Protein AF-A0A926UYH3-F1 (afdb_monomer_lite)

Sequence (102 aa):
MSSKLSLQLQNLIQQPDAVLHTFAGMIADGSVAIDCSGVKADDISEEKLQILFGQIRGKWDFTQLGECLDSATMSEPLAEKLVNWFQPQPVVEVSNFIRSCG

Radius of gyration: 16.83 Å; chains: 1; bounding box: 35×40×51 Å

Foldseek 3Di:
DLPQAEDEPVVLLVDDLVVLLVQLVCLLVLSHAYQDAPDDLVSDDVVSCCSNCVVCQVPDDPVSVCSRYVPVRHDPRNVVSNCVSSPDDPPPPCPDDPDDDD

pLDDT: mean 78.56, std 12.55, range [42.09, 88.44]

Structure (mmCIF, N/CA/C/O backbone):
data_AF-A0A926UYH3-F1
#
_entry.id   AF-A0A926UYH3-F1
#
loop_
_atom_site.group_PDB
_atom_site.id
_atom_site.type_symbol
_atom_site.label_atom_id
_atom_site.label_alt_id
_atom_site.label_comp_id
_atom_site.label_asym_id
_atom_site.label_entity_id
_atom_site.label_seq_id
_atom_site.pdbx_PDB_ins_code
_atom_site.Cartn_x
_atom_site.Cartn_y
_atom_site.Cartn_z
_atom_site.occupancy
_atom_site.B_iso_or_equiv
_atom_site.auth_seq_id
_atom_site.auth_comp_id
_atom_site.auth_asym_id
_atom_site.auth_atom_id
_atom_site.pdbx_PDB_model_num
ATOM 1 N N . MET A 1 1 ? 19.081 -14.505 7.916 1.00 42.09 1 MET A N 1
ATOM 2 C CA . MET A 1 1 ? 17.660 -14.185 8.154 1.00 42.09 1 MET A CA 1
ATOM 3 C C . MET A 1 1 ? 17.613 -12.713 8.522 1.00 42.09 1 MET A C 1
ATOM 5 O O . MET A 1 1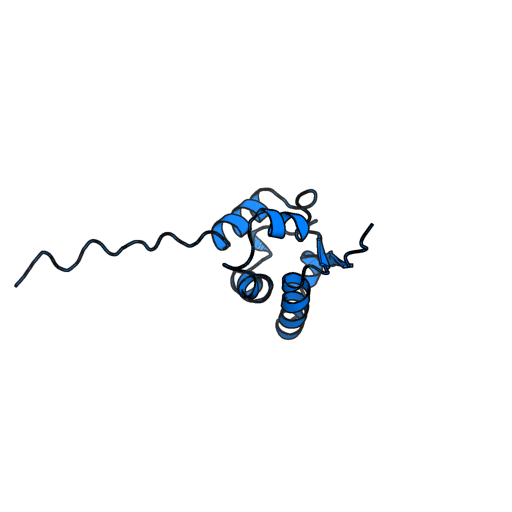 ? 17.955 -12.379 9.646 1.00 42.09 1 MET A O 1
ATOM 9 N N . SER A 1 2 ? 17.364 -11.830 7.552 1.00 44.22 2 SER A N 1
ATOM 10 C CA . SER A 1 2 ? 17.213 -10.399 7.837 1.00 44.22 2 SER A CA 1
ATOM 11 C C . SER A 1 2 ? 15.887 -10.215 8.560 1.00 44.22 2 SER A C 1
ATOM 13 O O . SER A 1 2 ? 14.838 -10.469 7.974 1.00 44.22 2 SER A O 1
ATOM 15 N N . SER A 1 3 ? 15.933 -9.853 9.839 1.00 58.31 3 SER A N 1
ATOM 16 C CA . SER A 1 3 ? 14.745 -9.581 10.648 1.00 58.31 3 SER A CA 1
ATOM 17 C C . SER A 1 3 ? 14.097 -8.281 10.167 1.00 58.31 3 SER A C 1
ATOM 19 O O . SER A 1 3 ? 14.342 -7.220 10.735 1.00 58.31 3 SER A O 1
ATOM 21 N N . LYS A 1 4 ? 13.322 -8.347 9.077 1.00 70.50 4 LYS A N 1
ATOM 22 C CA . LYS A 1 4 ? 12.442 -7.246 8.671 1.00 70.50 4 LYS A CA 1
ATOM 23 C C . LYS A 1 4 ? 11.423 -7.024 9.785 1.00 70.50 4 LYS A C 1
ATOM 25 O O . LYS A 1 4 ? 10.930 -7.981 10.383 1.00 70.50 4 LYS A O 1
ATOM 30 N N . LEU A 1 5 ? 11.130 -5.766 10.080 1.00 80.75 5 LEU A N 1
ATOM 31 C CA . LEU A 1 5 ? 10.174 -5.428 11.126 1.00 80.75 5 LEU A CA 1
ATOM 32 C C . LEU A 1 5 ? 8.762 -5.701 10.594 1.00 80.75 5 LEU A C 1
ATOM 34 O O . LEU A 1 5 ? 8.346 -5.085 9.615 1.00 80.75 5 LEU A O 1
ATOM 38 N N . SER A 1 6 ? 8.059 -6.660 11.196 1.00 81.75 6 SER A N 1
ATOM 39 C CA . SER A 1 6 ? 6.700 -7.026 10.791 1.00 81.75 6 SER A CA 1
ATOM 40 C C . SER A 1 6 ? 5.689 -6.016 11.332 1.00 81.75 6 SER A C 1
ATOM 42 O O . SER A 1 6 ? 5.539 -5.861 12.544 1.00 81.75 6 SER A O 1
ATOM 44 N N . LEU A 1 7 ? 4.992 -5.330 10.433 1.00 86.56 7 LEU A N 1
ATOM 45 C CA . LEU A 1 7 ? 3.953 -4.351 10.726 1.00 86.56 7 LEU A CA 1
ATOM 46 C C . LEU A 1 7 ? 2.605 -4.887 10.265 1.00 86.56 7 LEU A C 1
ATOM 48 O O . LEU A 1 7 ? 2.457 -5.303 9.125 1.00 86.56 7 LEU A O 1
ATOM 52 N N . GLN A 1 8 ? 1.597 -4.831 11.128 1.00 88.44 8 GLN A N 1
ATOM 53 C CA . GLN A 1 8 ? 0.244 -5.220 10.742 1.00 88.44 8 GLN A CA 1
ATOM 54 C C . GLN A 1 8 ? -0.441 -4.085 9.986 1.00 88.44 8 GLN A C 1
ATOM 56 O O . GLN A 1 8 ? -0.636 -2.997 10.539 1.00 88.44 8 GLN A O 1
ATOM 61 N N . LEU A 1 9 ? -0.875 -4.359 8.754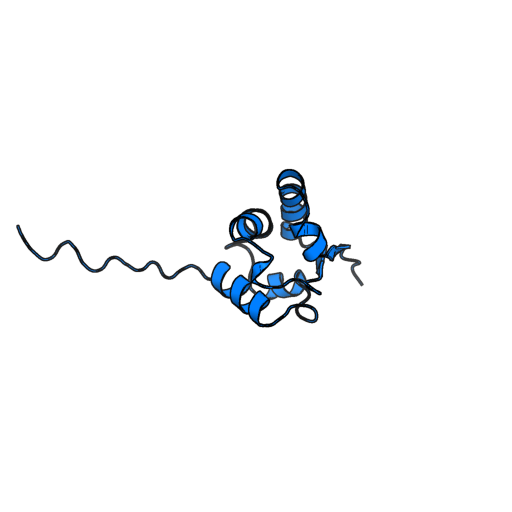 1.00 86.06 9 LEU A N 1
ATOM 62 C CA . LEU A 1 9 ? -1.623 -3.412 7.932 1.00 86.06 9 LEU A CA 1
ATOM 63 C C . LEU A 1 9 ? -2.901 -2.960 8.645 1.00 86.06 9 LEU A C 1
ATOM 65 O O . LEU A 1 9 ? -3.227 -1.778 8.596 1.00 86.06 9 LEU A O 1
ATOM 69 N N . GLN A 1 10 ? -3.556 -3.860 9.390 1.00 87.31 10 GLN A N 1
ATOM 70 C CA . GLN A 1 10 ? -4.729 -3.545 10.211 1.00 87.31 10 GLN A CA 1
ATOM 71 C C . GLN A 1 10 ? -4.440 -2.451 11.248 1.00 87.31 10 GLN A C 1
ATOM 73 O O . GLN A 1 10 ? -5.258 -1.557 11.443 1.00 87.31 10 GLN A O 1
ATOM 78 N N . ASN A 1 11 ? -3.265 -2.474 11.880 1.00 86.69 11 ASN A N 1
ATOM 79 C CA . ASN A 1 11 ? -2.882 -1.427 12.824 1.00 86.69 11 ASN A CA 1
ATOM 80 C C . ASN A 1 11 ? -2.518 -0.136 12.098 1.00 86.69 11 ASN A C 1
ATOM 82 O O . ASN A 1 11 ? -2.912 0.933 12.556 1.00 86.69 11 ASN A O 1
ATOM 86 N N . LEU A 1 12 ? -1.816 -0.229 10.961 1.00 85.56 12 LEU A N 1
ATOM 87 C CA . LEU A 1 12 ? -1.443 0.933 10.152 1.00 85.56 12 LEU A CA 1
ATOM 88 C C . LEU A 1 12 ? -2.680 1.716 9.718 1.00 85.56 12 LEU A C 1
ATOM 90 O O . LEU A 1 12 ? -2.745 2.916 9.954 1.00 85.56 12 LEU A O 1
ATOM 94 N N . ILE A 1 13 ? -3.703 1.052 9.176 1.00 85.06 13 ILE A N 1
ATOM 95 C CA . ILE A 1 13 ? -4.928 1.739 8.746 1.00 85.06 13 ILE A CA 1
ATOM 96 C C . ILE A 1 13 ? -5.705 2.383 9.905 1.00 85.06 13 ILE A C 1
ATOM 98 O O . ILE A 1 13 ? -6.549 3.232 9.645 1.00 85.06 13 ILE A O 1
ATOM 102 N N . GLN A 1 14 ? -5.458 2.015 11.163 1.00 86.75 14 GLN A N 1
ATOM 103 C CA . GLN A 1 14 ? -6.067 2.669 12.330 1.00 86.75 14 GLN A CA 1
ATOM 104 C C . GLN A 1 14 ? -5.250 3.878 12.822 1.00 86.75 14 GLN A C 1
ATOM 106 O O . GLN A 1 14 ? -5.743 4.656 13.637 1.00 86.75 14 GLN A O 1
ATOM 111 N N . GLN A 1 15 ? -4.011 4.049 12.347 1.00 86.88 15 GLN A N 1
ATOM 112 C CA . GLN A 1 15 ? -3.157 5.176 12.716 1.00 86.88 15 GLN A CA 1
ATOM 113 C C . GLN A 1 15 ? -3.544 6.465 11.970 1.00 86.88 15 GLN A C 1
ATOM 115 O O . GLN A 1 15 ? -4.073 6.407 10.858 1.00 86.88 15 GLN A O 1
ATOM 120 N N . PRO A 1 16 ? -3.241 7.639 12.553 1.00 86.44 16 PRO A N 1
ATOM 121 C CA . PRO A 1 16 ? -3.405 8.922 11.877 1.00 86.44 16 PRO A CA 1
ATOM 122 C C . PRO A 1 16 ? -2.400 9.103 10.728 1.00 86.44 16 PRO A C 1
ATOM 124 O O . PRO A 1 16 ? -1.292 8.562 10.753 1.00 86.44 16 PRO A O 1
ATOM 127 N N . ASP A 1 17 ? -2.748 9.954 9.762 1.00 85.56 17 ASP A N 1
ATOM 128 C CA . ASP A 1 17 ? -1.978 10.157 8.524 1.00 85.56 17 ASP A CA 1
ATOM 129 C C . ASP A 1 17 ? -0.521 10.572 8.763 1.00 85.56 17 ASP A C 1
ATOM 131 O O . ASP A 1 17 ? 0.393 10.086 8.097 1.00 85.56 17 ASP A O 1
ATOM 135 N N . ALA A 1 18 ? -0.268 11.405 9.778 1.00 84.56 18 ALA A N 1
ATOM 136 C CA . ALA A 1 18 ? 1.086 11.818 10.159 1.00 84.56 18 ALA A CA 1
ATOM 137 C C . ALA A 1 18 ? 2.004 10.623 10.489 1.00 84.56 18 ALA A C 1
ATOM 139 O O . ALA A 1 18 ? 3.196 10.628 10.177 1.00 84.56 18 ALA A O 1
ATOM 140 N N . VAL A 1 19 ? 1.438 9.580 11.097 1.00 86.81 19 VAL A N 1
ATOM 141 C CA . VAL A 1 19 ? 2.151 8.349 11.447 1.00 86.81 19 VAL A CA 1
ATOM 142 C C . VAL A 1 19 ? 2.299 7.451 10.215 1.00 86.81 19 VAL A C 1
ATOM 144 O O . VAL A 1 19 ? 3.381 6.909 9.982 1.00 86.81 19 VAL A O 1
ATOM 147 N N . LEU A 1 20 ? 1.264 7.366 9.370 1.00 86.88 20 LEU A N 1
ATOM 148 C CA . LEU A 1 20 ? 1.316 6.645 8.093 1.00 86.88 20 LEU A CA 1
ATOM 149 C C . LEU A 1 20 ? 2.452 7.140 7.187 1.00 86.88 20 LEU A C 1
ATOM 151 O O . LEU A 1 20 ? 3.138 6.318 6.585 1.00 86.88 20 LEU A O 1
ATOM 155 N N . HIS A 1 21 ? 2.717 8.449 7.140 1.00 85.75 21 HIS A N 1
ATOM 156 C CA . HIS A 1 21 ? 3.838 9.011 6.373 1.00 85.75 21 HIS A CA 1
ATOM 157 C C . HIS A 1 21 ? 5.213 8.516 6.845 1.00 85.75 21 HIS A C 1
ATOM 159 O O . HIS A 1 21 ? 6.113 8.319 6.027 1.00 85.75 21 HIS A O 1
ATOM 165 N N . THR A 1 22 ? 5.377 8.292 8.151 1.00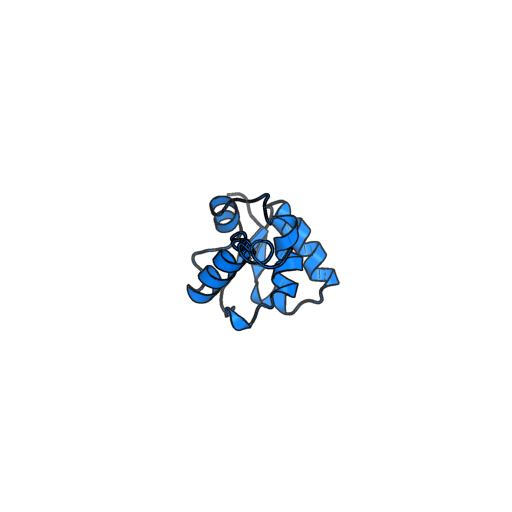 85.69 22 THR A N 1
ATOM 166 C CA . THR A 1 22 ? 6.627 7.751 8.707 1.00 85.69 22 THR A CA 1
ATOM 167 C C . THR A 1 22 ? 6.798 6.291 8.297 1.00 85.69 22 THR A C 1
ATOM 169 O O . THR A 1 22 ? 7.865 5.895 7.826 1.00 85.69 22 THR A O 1
ATOM 172 N N . PHE A 1 23 ? 5.723 5.504 8.396 1.00 86.19 23 PHE A N 1
ATOM 173 C CA . PHE A 1 23 ? 5.725 4.114 7.947 1.00 86.19 23 PHE A CA 1
ATOM 174 C C . PHE A 1 23 ? 5.922 3.988 6.436 1.00 86.19 23 PHE A C 1
ATOM 176 O O . PHE A 1 23 ? 6.669 3.118 6.008 1.00 86.19 23 PHE A O 1
ATOM 183 N N . ALA A 1 24 ? 5.353 4.887 5.633 1.00 86.38 24 ALA A N 1
ATOM 184 C CA . ALA A 1 24 ? 5.562 4.931 4.187 1.00 86.38 24 ALA A CA 1
ATOM 185 C C . ALA A 1 24 ? 7.049 5.045 3.815 1.00 86.38 24 ALA A C 1
ATOM 187 O O . ALA A 1 24 ? 7.509 4.373 2.895 1.00 86.38 24 ALA A O 1
ATOM 188 N N . GLY A 1 25 ? 7.819 5.848 4.561 1.00 85.44 25 GLY A N 1
ATOM 189 C CA . GLY A 1 25 ? 9.269 5.941 4.383 1.00 85.44 25 GLY A CA 1
ATOM 190 C C . GLY A 1 25 ? 9.987 4.625 4.698 1.00 85.44 25 GLY A C 1
ATOM 191 O O . GLY A 1 25 ? 10.846 4.196 3.934 1.00 85.44 25 GLY A O 1
ATOM 192 N N . MET A 1 26 ? 9.591 3.944 5.777 1.00 86.25 26 MET A N 1
ATOM 193 C CA . MET A 1 26 ? 10.154 2.638 6.152 1.00 86.25 26 MET A CA 1
ATOM 194 C C . MET A 1 26 ? 9.799 1.529 5.152 1.00 86.25 26 MET A C 1
ATOM 196 O O . MET A 1 26 ? 10.620 0.656 4.876 1.00 86.25 26 MET A O 1
ATOM 200 N N . ILE A 1 27 ? 8.583 1.575 4.602 1.00 86.56 27 ILE A N 1
ATOM 201 C CA . ILE A 1 27 ? 8.125 0.684 3.533 1.00 86.56 27 ILE A CA 1
ATOM 202 C C . ILE A 1 27 ? 8.965 0.928 2.286 1.00 86.56 27 ILE A C 1
ATOM 204 O O . ILE A 1 27 ? 9.522 -0.020 1.752 1.00 86.56 27 ILE A O 1
ATOM 208 N N . ALA A 1 28 ? 9.137 2.186 1.872 1.00 85.44 28 ALA A N 1
ATOM 209 C CA . ALA A 1 28 ? 9.936 2.539 0.700 1.00 85.44 28 ALA A CA 1
ATOM 210 C C . ALA A 1 28 ? 11.417 2.143 0.810 1.00 85.44 28 ALA A C 1
ATOM 212 O O . ALA A 1 28 ? 12.054 1.878 -0.210 1.00 85.44 28 ALA A O 1
ATOM 213 N N . ASP A 1 29 ? 11.944 2.072 2.030 1.00 84.25 29 ASP A N 1
ATOM 214 C CA . ASP A 1 29 ? 13.296 1.596 2.331 1.00 84.25 29 ASP A CA 1
ATOM 215 C C . ASP A 1 29 ? 13.420 0.056 2.272 1.00 84.25 29 ASP A C 1
ATOM 217 O O . ASP A 1 29 ? 14.521 -0.484 2.210 1.00 84.25 29 ASP A O 1
ATOM 221 N N . GLY A 1 30 ? 12.300 -0.680 2.260 1.00 83.06 30 GLY A N 1
ATOM 222 C CA . GLY A 1 30 ? 12.286 -2.149 2.203 1.00 83.06 30 GLY A CA 1
ATOM 223 C C . GLY A 1 30 ? 12.694 -2.838 3.512 1.00 83.06 30 GLY A C 1
ATOM 224 O O . GLY A 1 30 ? 12.868 -4.060 3.550 1.00 83.06 30 GLY A O 1
ATOM 225 N N . SER A 1 31 ? 12.820 -2.070 4.596 1.00 82.88 31 SER A N 1
ATOM 226 C CA . SER A 1 31 ? 13.240 -2.541 5.923 1.00 82.88 31 SER A CA 1
ATOM 227 C C . SER A 1 31 ? 12.117 -3.201 6.739 1.00 82.88 31 SER A C 1
ATOM 229 O O . SER A 1 31 ? 12.365 -3.773 7.806 1.00 82.88 31 SER A O 1
ATOM 231 N N . VAL A 1 32 ? 10.877 -3.150 6.249 1.00 85.94 32 VAL A N 1
ATOM 232 C CA . VAL A 1 32 ? 9.685 -3.667 6.935 1.00 85.94 32 VAL A CA 1
ATOM 233 C C . VAL A 1 32 ? 8.963 -4.714 6.094 1.00 85.94 32 VAL A C 1
ATOM 235 O O . VAL A 1 32 ? 9.016 -4.694 4.864 1.00 85.94 32 VAL A O 1
ATOM 238 N N . ALA A 1 33 ? 8.286 -5.631 6.778 1.00 86.75 33 ALA A N 1
ATOM 239 C CA . ALA A 1 33 ? 7.344 -6.566 6.184 1.00 86.75 33 ALA A CA 1
ATOM 240 C C . ALA A 1 33 ? 5.934 -6.194 6.656 1.00 86.75 33 ALA A C 1
ATOM 242 O O . ALA A 1 33 ? 5.734 -5.937 7.840 1.00 86.75 33 ALA A O 1
ATOM 243 N N . ILE A 1 34 ? 4.964 -6.139 5.755 1.00 88.00 34 ILE A N 1
ATOM 244 C CA . ILE A 1 34 ? 3.584 -5.777 6.046 1.00 88.00 34 ILE A CA 1
ATOM 245 C C . ILE A 1 34 ? 2.744 -7.049 6.080 1.00 88.00 34 ILE A C 1
ATOM 247 O O . ILE A 1 34 ? 2.528 -7.698 5.058 1.00 88.00 34 ILE A O 1
ATOM 251 N N . ASP A 1 35 ? 2.240 -7.365 7.262 1.00 88.44 35 ASP A N 1
ATOM 252 C CA . ASP A 1 35 ? 1.268 -8.423 7.479 1.00 88.44 35 ASP A CA 1
ATOM 253 C C . ASP A 1 35 ? -0.127 -7.918 7.084 1.00 88.44 35 ASP A C 1
ATOM 255 O O . ASP A 1 35 ? -0.615 -6.910 7.609 1.00 88.44 35 ASP A O 1
ATOM 259 N N . CYS A 1 36 ? -0.751 -8.602 6.125 1.00 85.94 36 CYS A N 1
ATOM 260 C CA . CYS A 1 36 ? -2.059 -8.244 5.576 1.00 85.94 36 CYS A CA 1
ATOM 261 C C . CYS A 1 36 ? -3.210 -9.032 6.227 1.00 85.94 36 CYS A C 1
ATOM 263 O O . CYS A 1 36 ? -4.351 -8.950 5.758 1.00 85.94 36 CYS A O 1
ATOM 265 N N . SER A 1 37 ? -2.942 -9.770 7.313 1.00 85.69 37 SER A N 1
ATOM 266 C CA . SER A 1 37 ? -3.942 -10.594 7.992 1.00 85.69 37 SER A CA 1
ATOM 267 C C . SER A 1 37 ? -5.092 -9.742 8.518 1.00 85.69 37 SER A C 1
ATOM 269 O O . SER A 1 37 ? -4.897 -8.733 9.196 1.00 85.69 37 SER A O 1
ATOM 271 N N . GLY A 1 38 ? -6.322 -10.183 8.252 1.00 82.25 38 GLY A N 1
ATOM 272 C CA . GLY A 1 38 ? -7.519 -9.555 8.815 1.00 82.25 38 GLY A CA 1
ATOM 273 C C . GLY A 1 38 ? -7.846 -8.166 8.256 1.00 82.25 38 GLY A C 1
ATOM 274 O O . GLY A 1 38 ? -8.688 -7.481 8.837 1.00 82.25 38 GLY A O 1
ATOM 275 N N . VAL A 1 39 ? -7.216 -7.755 7.150 1.00 84.62 39 VAL A N 1
ATOM 276 C CA . VAL A 1 39 ? -7.572 -6.540 6.404 1.00 84.62 39 VAL A CA 1
ATOM 277 C C . VAL A 1 39 ? -8.423 -6.912 5.196 1.00 84.62 39 VAL A C 1
ATOM 279 O O . VAL A 1 39 ? -8.031 -7.751 4.380 1.00 84.62 39 VAL A O 1
ATOM 282 N N . LYS A 1 40 ? -9.591 -6.279 5.063 1.00 84.19 40 LYS A N 1
ATOM 283 C CA . LYS A 1 40 ? -10.424 -6.406 3.864 1.00 84.19 40 LYS A CA 1
ATOM 284 C C . LYS A 1 40 ? -10.063 -5.320 2.860 1.00 84.19 40 LYS A C 1
ATOM 286 O O . LYS A 1 40 ? -9.567 -4.254 3.219 1.00 84.19 40 LYS A O 1
ATOM 291 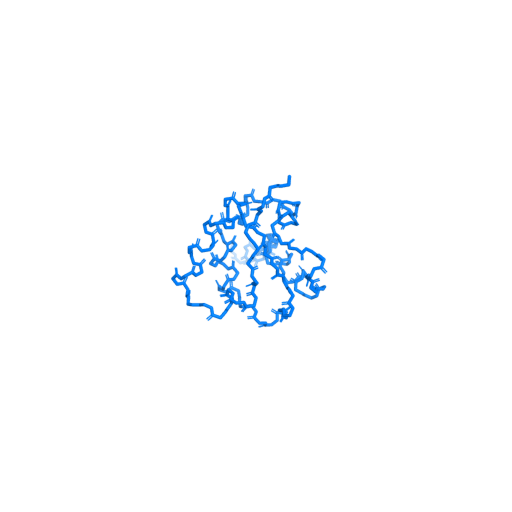N N . ALA A 1 41 ? -10.379 -5.567 1.592 1.00 78.50 41 ALA A N 1
ATOM 292 C CA . ALA A 1 41 ? -10.196 -4.582 0.532 1.00 78.50 41 ALA A CA 1
ATOM 293 C C . ALA A 1 41 ? -10.906 -3.248 0.848 1.00 78.50 41 ALA A C 1
ATOM 295 O O . ALA A 1 41 ? -10.354 -2.188 0.570 1.00 78.50 41 ALA A O 1
ATOM 296 N N . ASP A 1 42 ? -12.086 -3.274 1.473 1.00 81.06 42 ASP A N 1
ATOM 297 C CA . ASP A 1 42 ? -12.846 -2.073 1.850 1.00 81.06 42 ASP A CA 1
ATOM 298 C C . ASP A 1 42 ? -12.283 -1.306 3.057 1.00 81.06 42 ASP A C 1
ATOM 300 O O . ASP A 1 42 ? -12.571 -0.121 3.206 1.00 81.06 42 ASP A O 1
ATOM 304 N N . ASP A 1 43 ? -11.448 -1.934 3.892 1.00 84.62 43 ASP A N 1
ATOM 305 C CA . ASP A 1 43 ? -10.880 -1.283 5.083 1.00 84.62 43 ASP A CA 1
ATOM 306 C C . ASP A 1 43 ? -9.792 -0.251 4.729 1.00 84.62 43 ASP A C 1
ATOM 308 O O . ASP A 1 43 ? -9.463 0.629 5.532 1.00 84.62 43 ASP A O 1
ATOM 312 N N . ILE A 1 44 ? -9.223 -0.344 3.520 1.00 83.06 44 ILE A N 1
ATOM 313 C CA . ILE A 1 44 ? -8.184 0.564 3.036 1.00 83.06 44 ILE A CA 1
ATOM 314 C C . ILE A 1 44 ? -8.722 1.516 1.961 1.00 83.06 44 ILE A C 1
ATOM 316 O O . ILE A 1 44 ? -9.094 1.125 0.852 1.00 83.06 44 ILE A O 1
ATOM 320 N N . SER A 1 45 ? -8.753 2.804 2.294 1.00 85.31 45 SER A N 1
ATOM 321 C CA . SER A 1 45 ? -9.113 3.875 1.361 1.00 85.31 45 SER A CA 1
ATOM 322 C C . SER A 1 45 ? -7.961 4.187 0.402 1.00 85.31 45 SER A C 1
ATOM 324 O O . SER A 1 45 ? -6.790 4.034 0.755 1.00 85.31 45 SER A O 1
ATOM 326 N N . GLU A 1 46 ? -8.279 4.703 -0.788 1.00 84.19 46 GLU A N 1
ATOM 327 C CA . GLU A 1 46 ? -7.270 5.130 -1.773 1.00 84.19 46 GLU A CA 1
ATOM 328 C C . GLU A 1 46 ? -6.310 6.189 -1.222 1.00 84.19 46 GLU A C 1
ATOM 330 O O . GLU A 1 46 ? -5.125 6.171 -1.537 1.00 84.19 46 GLU A O 1
ATOM 335 N N . GLU A 1 47 ? -6.791 7.070 -0.346 1.00 85.94 47 GLU A N 1
ATOM 336 C CA . GLU A 1 47 ? -5.969 8.098 0.298 1.00 85.94 47 GLU A CA 1
ATOM 337 C C . GLU A 1 47 ? -4.860 7.478 1.166 1.00 85.94 47 GLU A C 1
ATOM 339 O O . GLU A 1 47 ? -3.697 7.871 1.086 1.00 85.94 47 GLU A O 1
ATOM 344 N N . LYS A 1 48 ? -5.180 6.407 1.906 1.00 85.25 48 LYS A N 1
ATOM 345 C CA . LYS A 1 48 ? -4.198 5.656 2.704 1.00 85.25 48 LYS A CA 1
ATOM 346 C C . LYS A 1 48 ? -3.221 4.885 1.828 1.00 85.25 48 LYS A C 1
ATOM 348 O O . LYS A 1 48 ? -2.034 4.848 2.145 1.00 85.25 48 LYS A O 1
ATOM 353 N N . LEU A 1 49 ? -3.694 4.312 0.717 1.00 85.75 49 LEU A N 1
ATOM 354 C CA . LEU A 1 49 ? -2.818 3.699 -0.288 1.00 85.75 49 LEU A CA 1
ATOM 355 C C . LEU A 1 49 ? -1.835 4.725 -0.858 1.00 85.75 49 LEU A C 1
ATOM 357 O O . LEU A 1 49 ? -0.648 4.435 -0.977 1.00 85.75 49 LEU A O 1
ATOM 361 N N . GLN A 1 50 ? -2.299 5.943 -1.135 1.00 87.19 50 GLN A N 1
ATOM 362 C CA . GLN A 1 50 ? -1.456 7.028 -1.628 1.00 87.19 50 GLN A CA 1
ATOM 363 C C . GLN A 1 50 ? -0.416 7.465 -0.589 1.00 87.19 50 GLN A C 1
ATOM 365 O O . GLN A 1 50 ? 0.735 7.693 -0.956 1.00 87.19 50 GLN A O 1
ATOM 370 N N . ILE A 1 51 ? -0.769 7.540 0.696 1.00 87.81 51 ILE A N 1
ATOM 371 C CA . ILE A 1 51 ? 0.195 7.888 1.750 1.00 87.81 51 ILE A CA 1
ATOM 372 C C . ILE A 1 51 ? 1.245 6.782 1.915 1.00 87.81 51 ILE A C 1
ATOM 374 O O . ILE A 1 51 ? 2.440 7.076 1.903 1.00 87.81 51 ILE A O 1
ATOM 378 N N . LEU A 1 52 ? 0.810 5.522 2.036 1.00 84.75 52 LEU A N 1
ATOM 379 C CA . LEU A 1 52 ? 1.682 4.371 2.304 1.00 84.75 52 LEU A CA 1
ATOM 380 C C . LEU A 1 52 ? 2.549 3.990 1.103 1.00 84.75 52 LEU A C 1
ATOM 382 O O . LEU A 1 52 ? 3.752 3.780 1.244 1.00 84.75 52 LEU A O 1
ATOM 386 N N . PHE A 1 53 ? 1.940 3.906 -0.079 1.00 85.56 53 PHE A N 1
ATOM 387 C CA . PHE A 1 53 ? 2.565 3.355 -1.278 1.00 85.56 53 PHE A CA 1
ATOM 388 C C . PHE A 1 53 ? 2.829 4.395 -2.370 1.00 85.56 53 PHE A C 1
ATOM 390 O O . PHE A 1 53 ? 3.537 4.105 -3.333 1.00 85.56 53 PHE A O 1
ATOM 397 N N . GLY A 1 54 ? 2.339 5.631 -2.241 1.00 85.06 54 GLY A N 1
ATOM 398 C CA . GLY A 1 54 ? 2.563 6.672 -3.253 1.00 85.06 54 GLY A CA 1
ATOM 399 C C . GLY A 1 54 ? 4.041 7.000 -3.480 1.00 85.06 54 GLY A C 1
ATOM 400 O O . GLY A 1 54 ? 4.417 7.379 -4.584 1.00 85.06 54 GLY A O 1
ATOM 401 N N . GLN A 1 55 ? 4.900 6.788 -2.477 1.00 83.25 55 GLN A N 1
ATOM 402 C CA . GLN A 1 55 ? 6.347 7.006 -2.603 1.00 83.25 55 GLN A CA 1
ATOM 403 C C . GLN A 1 55 ? 7.073 5.925 -3.417 1.00 83.25 55 GLN A C 1
ATOM 405 O O . GLN A 1 55 ? 8.141 6.203 -3.979 1.00 83.25 55 GLN A O 1
ATOM 410 N N . ILE A 1 56 ? 6.504 4.715 -3.464 1.00 85.19 56 ILE A N 1
ATOM 411 C CA . ILE A 1 56 ? 7.042 3.556 -4.191 1.00 85.19 56 ILE A CA 1
ATOM 412 C C . ILE A 1 56 ? 6.335 3.319 -5.529 1.00 85.19 56 ILE A C 1
ATOM 414 O O . ILE A 1 56 ? 6.860 2.606 -6.384 1.00 85.19 56 ILE A O 1
ATOM 418 N N . ARG A 1 57 ? 5.162 3.929 -5.742 1.00 77.56 57 ARG A N 1
ATOM 419 C CA . ARG A 1 57 ? 4.415 3.854 -7.000 1.00 77.56 57 ARG A CA 1
ATOM 420 C C . ARG A 1 57 ? 5.293 4.323 -8.166 1.00 77.56 57 ARG A C 1
ATOM 422 O O . ARG A 1 57 ? 5.814 5.434 -8.154 1.00 77.56 57 ARG A O 1
ATOM 429 N N . GLY A 1 58 ? 5.476 3.453 -9.159 1.00 74.06 58 GLY A N 1
ATOM 430 C CA . GLY A 1 58 ? 6.346 3.699 -10.317 1.00 74.06 58 GLY A CA 1
ATOM 431 C C . GLY A 1 58 ? 7.848 3.511 -10.063 1.00 74.06 58 GLY A C 1
ATOM 432 O O . GLY A 1 58 ? 8.628 3.660 -10.998 1.00 74.06 58 GLY A O 1
ATOM 433 N N . LYS A 1 59 ? 8.261 3.183 -8.831 1.00 82.00 59 LYS A N 1
ATOM 434 C CA . LYS A 1 59 ? 9.644 2.799 -8.495 1.00 82.00 59 LYS A CA 1
ATOM 435 C C . LYS A 1 59 ? 9.791 1.309 -8.221 1.00 82.00 59 LYS A C 1
ATOM 437 O O . LYS A 1 59 ? 10.855 0.766 -8.478 1.00 82.00 59 LYS A O 1
ATOM 442 N N . TRP A 1 60 ? 8.769 0.697 -7.626 1.00 83.88 60 TRP A N 1
ATOM 443 C CA . TRP A 1 60 ? 8.784 -0.707 -7.236 1.00 83.88 60 TRP A CA 1
ATOM 444 C C . TRP A 1 60 ? 8.030 -1.585 -8.229 1.00 83.88 60 TRP A C 1
ATOM 446 O O . TRP A 1 60 ? 6.943 -1.220 -8.683 1.00 83.88 60 TRP A O 1
ATOM 456 N N . ASP A 1 61 ? 8.584 -2.769 -8.481 1.00 82.56 61 ASP A N 1
ATOM 457 C CA . ASP A 1 61 ? 7.929 -3.845 -9.225 1.00 82.56 61 ASP A CA 1
ATOM 458 C C . ASP A 1 61 ? 7.082 -4.746 -8.309 1.00 82.56 61 ASP A C 1
ATOM 460 O O . ASP A 1 61 ? 7.276 -4.799 -7.090 1.00 82.56 61 ASP A O 1
ATOM 464 N N . PHE A 1 62 ? 6.180 -5.537 -8.902 1.00 78.69 62 PHE A N 1
ATOM 465 C CA . PHE A 1 62 ? 5.338 -6.502 -8.175 1.00 78.69 62 PHE A CA 1
ATOM 466 C C . PHE A 1 62 ? 6.143 -7.507 -7.336 1.00 78.69 62 PHE A C 1
ATOM 468 O O . PHE A 1 62 ? 5.678 -7.939 -6.284 1.00 78.69 62 PHE A O 1
ATOM 475 N N . THR A 1 63 ? 7.369 -7.836 -7.751 1.00 82.25 63 THR A N 1
ATOM 476 C CA . THR A 1 63 ? 8.286 -8.680 -6.973 1.00 82.25 63 THR A CA 1
ATOM 477 C C . THR A 1 63 ? 8.704 -8.005 -5.667 1.00 82.25 63 THR A C 1
ATOM 479 O O . THR A 1 63 ? 8.625 -8.622 -4.610 1.00 82.25 63 THR A O 1
ATOM 482 N N . GLN A 1 64 ? 9.089 -6.724 -5.714 1.00 83.06 64 GLN A N 1
ATOM 483 C CA . GLN A 1 64 ? 9.491 -5.967 -4.521 1.00 83.06 64 GLN A CA 1
ATOM 484 C C . GLN A 1 64 ? 8.304 -5.725 -3.590 1.00 83.06 64 GLN A C 1
ATOM 486 O O . GLN A 1 64 ? 8.436 -5.807 -2.369 1.00 83.06 64 GLN A O 1
ATOM 491 N N . LEU A 1 65 ? 7.124 -5.494 -4.174 1.00 81.69 65 LEU A N 1
ATOM 492 C CA . LEU A 1 65 ? 5.875 -5.456 -3.425 1.00 81.69 65 LEU A CA 1
ATOM 493 C C . LEU A 1 65 ? 5.630 -6.774 -2.693 1.00 81.69 65 LEU A C 1
ATOM 495 O O . LEU A 1 65 ? 5.338 -6.725 -1.508 1.00 81.69 65 LEU A O 1
ATOM 499 N N . GLY A 1 66 ? 5.815 -7.928 -3.340 1.00 80.75 66 GLY A N 1
ATOM 500 C CA . GLY A 1 66 ? 5.676 -9.244 -2.703 1.00 80.75 66 GLY A CA 1
ATOM 501 C C . GLY A 1 66 ? 6.756 -9.577 -1.663 1.00 80.75 66 GLY A C 1
ATOM 502 O O . GLY A 1 66 ? 6.537 -10.423 -0.804 1.00 80.75 66 GLY A O 1
ATOM 503 N N . GLU A 1 67 ? 7.913 -8.910 -1.698 1.00 83.06 67 GLU A N 1
ATOM 504 C CA . GLU A 1 67 ? 8.941 -9.033 -0.652 1.00 83.06 67 GLU A CA 1
ATOM 505 C C . GLU A 1 67 ? 8.668 -8.164 0.583 1.00 83.06 67 GLU A C 1
ATOM 507 O O . GLU A 1 67 ? 9.290 -8.367 1.636 1.00 83.06 67 GLU A O 1
ATOM 512 N N . CYS A 1 68 ? 7.802 -7.161 0.447 1.00 84.94 68 CYS A N 1
ATOM 513 C CA . CYS A 1 68 ? 7.390 -6.285 1.536 1.00 84.94 68 CYS A CA 1
ATOM 514 C C . CYS A 1 68 ? 6.020 -6.694 2.079 1.00 84.94 68 CYS A C 1
ATOM 516 O O . CYS A 1 68 ? 5.868 -6.830 3.284 1.00 84.94 68 CYS A O 1
ATOM 518 N N . LEU A 1 69 ? 5.039 -6.931 1.214 1.00 85.25 69 LEU A N 1
ATOM 519 C CA . LEU A 1 69 ? 3.708 -7.413 1.562 1.00 85.25 69 LEU A CA 1
ATOM 520 C C . LEU A 1 69 ? 3.740 -8.928 1.710 1.00 85.25 69 LEU A C 1
ATOM 522 O O . LEU A 1 69 ? 4.100 -9.643 0.776 1.00 85.25 69 LEU A O 1
ATOM 526 N N . ASP A 1 70 ? 3.304 -9.424 2.862 1.00 83.88 70 ASP A N 1
ATOM 527 C CA . ASP A 1 70 ? 3.185 -10.857 3.070 1.00 83.88 70 ASP A CA 1
ATOM 528 C C . ASP A 1 70 ? 1.991 -11.414 2.278 1.00 83.88 70 ASP A C 1
ATOM 530 O O . ASP A 1 70 ? 0.845 -11.436 2.734 1.00 83.88 70 ASP A O 1
ATOM 534 N N . SER A 1 71 ? 2.278 -11.871 1.058 1.00 78.31 71 SER A N 1
ATOM 535 C CA . SER A 1 71 ? 1.294 -12.490 0.165 1.00 78.31 71 SER A CA 1
ATOM 536 C C . SER A 1 71 ? 0.617 -13.731 0.755 1.00 78.31 71 SER A C 1
ATOM 538 O O . SER A 1 71 ? -0.488 -14.057 0.329 1.00 78.31 71 SER A O 1
ATOM 540 N N . ALA A 1 72 ? 1.217 -14.392 1.755 1.00 80.75 72 ALA A N 1
ATOM 541 C CA . ALA A 1 72 ? 0.610 -15.548 2.412 1.00 80.75 72 ALA A CA 1
ATOM 542 C C . ALA A 1 72 ? -0.537 -15.154 3.358 1.00 80.75 72 ALA A C 1
ATOM 544 O O . ALA A 1 72 ? -1.419 -15.969 3.628 1.00 80.75 72 ALA A O 1
ATOM 545 N N . THR A 1 73 ? -0.535 -13.912 3.853 1.00 81.94 73 THR A N 1
ATOM 546 C CA . THR A 1 73 ? -1.583 -13.374 4.738 1.00 81.94 73 THR A CA 1
ATOM 547 C C . THR A 1 73 ? -2.576 -12.468 4.012 1.00 81.94 73 THR A C 1
ATOM 549 O O . THR A 1 73 ? -3.617 -12.103 4.563 1.00 81.94 73 THR A O 1
ATOM 552 N N . MET A 1 74 ? -2.272 -12.110 2.764 1.00 84.06 74 MET A N 1
ATOM 553 C CA . MET A 1 74 ? -3.095 -11.248 1.930 1.00 84.06 74 MET A CA 1
ATOM 554 C C . MET A 1 74 ? -4.284 -12.012 1.340 1.00 84.06 74 MET A C 1
ATOM 556 O O . MET A 1 74 ? -4.142 -13.089 0.770 1.00 84.06 74 MET A O 1
ATOM 560 N N . SER A 1 75 ? -5.475 -11.421 1.439 1.00 84.06 75 SER A N 1
ATOM 561 C CA . SER A 1 75 ? -6.665 -11.947 0.768 1.00 84.06 75 SER A CA 1
ATOM 562 C C . SER A 1 75 ? -6.664 -11.592 -0.725 1.00 84.06 75 SER A C 1
ATOM 564 O O . SER A 1 75 ? -6.237 -10.500 -1.099 1.00 84.06 75 SER A O 1
ATOM 566 N N . GLU A 1 76 ? -7.190 -12.480 -1.576 1.00 85.25 76 GLU A N 1
ATOM 567 C CA . GLU A 1 76 ? -7.379 -12.232 -3.020 1.00 85.25 76 GLU A CA 1
ATOM 568 C C . GLU A 1 76 ? -7.990 -10.854 -3.351 1.00 85.25 76 GLU A C 1
ATOM 570 O O . GLU A 1 76 ? -7.365 -10.109 -4.105 1.00 85.25 76 GLU A O 1
ATOM 575 N N . PRO A 1 77 ? -9.121 -10.422 -2.753 1.00 86.50 77 PRO A N 1
ATOM 576 C CA . PRO A 1 77 ? -9.711 -9.118 -3.075 1.00 86.50 77 PRO A CA 1
ATOM 577 C C . PRO A 1 77 ? -8.822 -7.928 -2.683 1.00 86.50 77 PRO A C 1
ATOM 579 O O . PRO A 1 77 ? -8.852 -6.883 -3.336 1.00 86.50 77 PRO A O 1
ATOM 582 N N . LEU A 1 78 ? -8.016 -8.057 -1.622 1.00 85.44 78 LEU A N 1
ATOM 583 C CA . LEU A 1 78 ? -7.046 -7.027 -1.245 1.00 85.44 78 LEU A CA 1
ATOM 584 C C . LEU A 1 78 ? -5.894 -6.970 -2.257 1.00 85.44 78 LEU A C 1
ATOM 586 O O . LEU A 1 78 ? -5.486 -5.877 -2.654 1.00 85.44 78 LEU A O 1
ATOM 590 N N . ALA A 1 79 ? -5.417 -8.134 -2.707 1.00 85.00 79 ALA A N 1
ATOM 591 C CA . ALA A 1 79 ? -4.398 -8.240 -3.743 1.00 85.00 79 ALA A CA 1
ATOM 592 C C . ALA A 1 79 ? -4.874 -7.601 -5.054 1.00 85.00 79 ALA A C 1
ATOM 594 O O . ALA A 1 79 ? -4.173 -6.762 -5.616 1.00 85.00 79 ALA A O 1
ATOM 595 N N . GLU A 1 80 ? -6.094 -7.919 -5.499 1.00 86.19 80 GLU A N 1
ATOM 596 C CA . GLU A 1 80 ? -6.695 -7.320 -6.694 1.00 86.19 80 GLU A CA 1
ATOM 597 C C . GLU A 1 80 ? -6.830 -5.801 -6.570 1.00 86.19 80 GLU A C 1
ATOM 599 O O . GLU A 1 80 ? -6.502 -5.077 -7.511 1.00 86.19 80 GLU A O 1
ATOM 604 N N . LYS A 1 81 ? -7.265 -5.289 -5.412 1.00 86.50 81 LYS A N 1
ATOM 605 C CA . LYS A 1 81 ? -7.365 -3.841 -5.180 1.00 86.50 81 LYS A CA 1
ATOM 606 C C . LYS A 1 81 ? -5.999 -3.157 -5.254 1.00 86.50 81 LYS A C 1
ATOM 608 O O . LYS A 1 81 ? -5.876 -2.115 -5.897 1.00 86.50 81 LYS A O 1
ATOM 613 N N . LEU A 1 82 ? -4.977 -3.742 -4.627 1.00 83.62 82 LEU A N 1
ATOM 614 C CA . LEU A 1 82 ? -3.610 -3.218 -4.657 1.00 83.62 82 LEU A CA 1
ATOM 615 C C . LEU A 1 82 ? -3.030 -3.240 -6.069 1.00 83.62 82 LEU A C 1
ATOM 617 O O . LEU A 1 82 ? -2.475 -2.234 -6.501 1.00 83.62 82 LEU A O 1
ATOM 621 N N . VAL A 1 83 ? -3.195 -4.347 -6.798 1.00 83.81 83 VAL A N 1
ATOM 622 C CA . VAL A 1 83 ? -2.739 -4.474 -8.187 1.00 83.81 83 VAL A CA 1
ATOM 623 C C . VAL A 1 83 ? -3.446 -3.455 -9.075 1.00 83.81 83 VAL A C 1
ATOM 625 O O . VAL A 1 83 ? -2.763 -2.728 -9.787 1.00 83.81 83 VAL A O 1
ATOM 628 N N . ASN A 1 84 ? -4.773 -3.329 -8.986 1.00 84.44 84 ASN A N 1
ATOM 629 C CA . ASN A 1 84 ? -5.535 -2.340 -9.757 1.00 84.44 84 ASN A CA 1
ATOM 630 C C . ASN A 1 84 ? -5.105 -0.898 -9.455 1.00 84.44 84 ASN A C 1
ATOM 632 O O . ASN A 1 84 ? -5.076 -0.058 -10.350 1.00 84.44 84 ASN A O 1
ATOM 636 N N . TRP A 1 85 ? -4.759 -0.601 -8.202 1.00 84.38 85 TRP A N 1
ATOM 637 C CA . TRP A 1 85 ? -4.283 0.724 -7.811 1.00 84.38 85 TRP A CA 1
ATOM 638 C C . TRP A 1 85 ? -2.842 1.000 -8.283 1.00 84.38 85 TRP A C 1
ATOM 640 O O . TRP A 1 85 ? -2.520 2.112 -8.718 1.00 84.38 85 TRP A O 1
ATOM 650 N N . PHE A 1 86 ? -1.970 -0.014 -8.211 1.00 81.88 86 PHE A N 1
ATOM 651 C CA . PHE A 1 86 ? -0.581 0.070 -8.670 1.00 81.88 86 PHE A CA 1
ATOM 652 C C . PHE A 1 86 ? -0.464 0.131 -10.182 1.00 81.88 86 PHE A C 1
ATOM 654 O O . PHE A 1 86 ? 0.425 0.817 -10.695 1.00 81.88 86 PHE A O 1
ATOM 661 N N . GLN A 1 87 ? -1.342 -0.580 -10.888 1.00 76.62 87 GLN A N 1
ATOM 662 C CA . GLN A 1 87 ? -1.404 -0.507 -12.330 1.00 76.62 87 GLN A CA 1
ATOM 663 C C . GLN A 1 87 ? -1.615 0.956 -12.741 1.00 76.62 87 GLN A C 1
ATOM 665 O O . GLN A 1 87 ? -2.461 1.660 -12.177 1.00 76.62 87 GLN A O 1
ATOM 670 N N . PRO A 1 88 ? -0.819 1.465 -13.697 1.00 60.56 88 PRO A N 1
ATOM 671 C CA . PRO A 1 88 ? -1.120 2.749 -14.293 1.00 60.56 88 PRO A CA 1
ATOM 672 C C . PRO A 1 88 ? -2.507 2.621 -14.920 1.00 60.56 88 PRO A C 1
ATOM 674 O O . PRO A 1 88 ? -2.711 1.788 -15.802 1.00 60.56 88 PRO A O 1
ATOM 677 N N . GLN A 1 89 ? -3.463 3.411 -14.424 1.00 53.25 89 GLN A N 1
ATOM 678 C CA . GLN A 1 89 ? -4.777 3.538 -15.045 1.00 53.25 89 GLN A CA 1
ATOM 679 C C . GLN A 1 89 ? -4.536 3.766 -16.540 1.00 53.25 89 GLN A C 1
ATOM 681 O O . GLN A 1 89 ? -3.775 4.687 -16.870 1.00 53.25 89 GLN A O 1
ATOM 686 N N . PRO A 1 90 ? -5.095 2.939 -17.444 1.00 46.00 90 PRO A N 1
ATOM 687 C CA . PRO A 1 90 ? -5.018 3.243 -18.856 1.00 46.00 90 PRO A CA 1
ATOM 688 C C . PRO A 1 90 ? -5.610 4.637 -19.001 1.00 46.00 90 PRO A C 1
ATOM 690 O O . PRO A 1 90 ? -6.769 4.867 -18.651 1.00 46.00 90 PRO A O 1
ATOM 693 N N . VAL A 1 91 ? -4.778 5.587 -19.433 1.00 50.91 91 VAL A N 1
ATOM 694 C CA . VAL A 1 91 ? -5.255 6.891 -19.867 1.00 50.91 91 VAL A CA 1
ATOM 695 C C . VAL A 1 91 ? -6.305 6.545 -20.902 1.00 50.91 91 VAL A C 1
ATOM 697 O O . VAL A 1 91 ? -5.978 5.992 -21.952 1.00 50.91 91 VAL A O 1
ATOM 700 N N . VAL A 1 92 ? -7.575 6.761 -20.568 1.00 54.75 92 VAL A N 1
ATOM 701 C CA . VAL A 1 92 ? -8.633 6.733 -21.563 1.00 54.75 92 VAL A CA 1
ATOM 702 C C . VAL A 1 92 ? -8.293 7.932 -22.427 1.00 54.75 92 VAL A C 1
ATOM 704 O O . VAL A 1 92 ? -8.630 9.068 -22.097 1.00 54.75 92 VAL A O 1
ATOM 707 N N . GLU A 1 93 ? -7.460 7.696 -23.442 1.00 46.34 93 GLU A N 1
ATOM 708 C CA . GLU A 1 93 ? -7.142 8.671 -24.458 1.00 46.34 93 GLU A CA 1
ATOM 709 C C . GLU A 1 93 ? -8.503 9.147 -24.930 1.00 46.34 93 GLU A C 1
ATOM 711 O O . GLU A 1 93 ? -9.315 8.355 -25.420 1.00 46.34 93 GLU A O 1
ATOM 716 N N . VAL A 1 94 ? -8.791 10.426 -24.711 1.00 56.94 94 VAL A N 1
ATOM 717 C CA . VAL A 1 94 ? -9.985 11.074 -25.240 1.00 56.94 94 VAL A CA 1
ATOM 718 C C . VAL A 1 94 ? -9.759 11.233 -26.746 1.00 56.94 94 VAL A C 1
ATOM 720 O O . VAL A 1 94 ? -9.693 12.330 -27.291 1.00 56.94 94 VAL A O 1
ATOM 723 N N . SER A 1 95 ? -9.588 10.107 -27.436 1.00 54.06 95 SER A N 1
ATOM 724 C CA . SER A 1 95 ? -9.738 9.941 -28.867 1.00 54.06 95 SER A CA 1
ATOM 725 C C . SER A 1 95 ? -11.216 10.151 -29.164 1.00 54.06 95 SER A C 1
ATOM 727 O O . SER A 1 95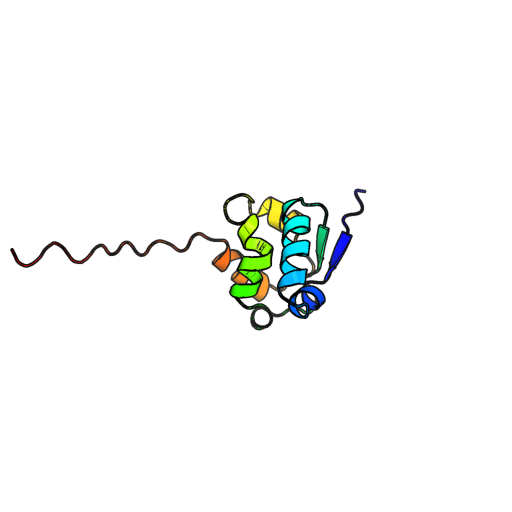 ? -11.944 9.186 -29.340 1.00 54.06 95 SER A O 1
ATOM 729 N N . ASN A 1 96 ? -11.674 11.404 -29.070 1.00 55.56 96 ASN A N 1
ATOM 730 C CA . ASN A 1 96 ? -12.916 11.954 -29.615 1.00 55.56 96 ASN A CA 1
ATOM 731 C C . ASN A 1 96 ? -13.107 13.366 -29.047 1.00 55.56 96 ASN A C 1
ATOM 733 O O . ASN A 1 96 ? -13.711 13.485 -27.994 1.00 55.56 96 ASN A O 1
ATOM 737 N N . PHE A 1 97 ? -12.613 14.419 -29.716 1.00 55.94 97 PHE A N 1
ATOM 738 C CA . PHE A 1 97 ? -13.343 15.707 -29.799 1.00 55.94 97 PHE A CA 1
ATOM 739 C C . PHE A 1 97 ? -12.785 16.758 -30.787 1.00 55.94 97 PHE A C 1
ATOM 741 O O . PHE A 1 97 ? -13.285 17.876 -30.803 1.00 55.94 97 PHE A O 1
ATOM 748 N N . ILE A 1 98 ? -11.818 16.450 -31.668 1.00 57.81 98 ILE A N 1
ATOM 749 C CA . ILE A 1 98 ? -11.405 17.400 -32.732 1.00 57.81 98 ILE A CA 1
ATOM 750 C C . ILE A 1 98 ? -11.408 16.741 -34.123 1.00 57.81 98 ILE A C 1
ATOM 752 O O . ILE A 1 98 ? -10.417 16.745 -34.843 1.00 57.81 98 ILE A O 1
ATOM 756 N N . ARG A 1 99 ? -12.536 16.133 -34.515 1.00 55.72 99 ARG A N 1
ATOM 757 C CA . ARG A 1 99 ? -12.873 15.848 -35.930 1.00 55.72 99 ARG A CA 1
ATOM 758 C C . ARG A 1 99 ? -14.372 16.039 -36.177 1.00 55.72 99 ARG A C 1
ATOM 760 O O . ARG A 1 99 ? -15.029 15.142 -36.684 1.00 55.72 99 ARG A O 1
ATOM 767 N N . SER A 1 100 ? -14.931 17.183 -35.796 1.00 54.88 100 SER A N 1
ATOM 768 C CA . SER A 1 100 ? -16.168 17.681 -36.411 1.00 54.88 100 SER A CA 1
ATOM 769 C C . SER A 1 100 ? -16.380 19.141 -36.021 1.00 54.88 100 SER A C 1
ATOM 771 O O . SER A 1 100 ? -16.356 19.451 -34.835 1.00 54.88 100 SER A O 1
ATOM 773 N N . CYS A 1 101 ? -16.648 19.982 -37.022 1.00 52.53 101 CYS A N 1
ATOM 774 C CA . CYS A 1 101 ? -16.979 21.415 -36.969 1.00 52.53 101 CYS A CA 1
ATOM 775 C C . CYS A 1 101 ? -15.779 22.381 -36.992 1.00 52.53 101 CYS A C 1
ATOM 777 O O . CYS A 1 101 ? -15.230 22.739 -35.953 1.00 52.53 101 CYS A O 1
ATOM 779 N N . GLY A 1 102 ? -15.440 22.842 -38.203 1.00 45.94 102 GLY A N 1
ATOM 780 C CA . GLY A 1 102 ? -14.533 23.956 -38.480 1.00 45.94 102 GLY A CA 1
ATOM 781 C C . GLY A 1 102 ? -13.914 23.861 -39.859 1.00 45.94 102 GLY A C 1
ATOM 782 O O . GLY A 1 102 ? -12.678 23.706 -39.899 1.00 45.94 102 GLY A O 1
#

Organism: NCBI:txid2949581

Secondary structure (DSSP, 8-state):
----EEEEHHHHHHS-HHHHHHHHHHHHTT-EEEE-TT--GGGS-HHHHHHHHTTTTTT--HHHHHH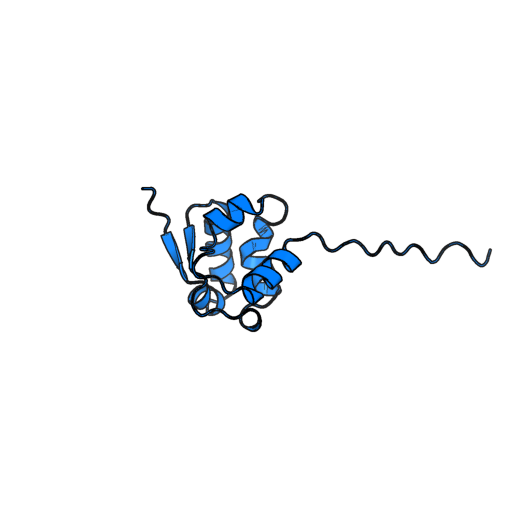HB-TTT--HHHHHHHHHHHSPPP------SSSS--